Protein AF-A0A953P3Q7-F1 (afdb_monomer_lite)

Structure (mmCIF, N/CA/C/O backbone):
data_AF-A0A953P3Q7-F1
#
_entry.id   AF-A0A953P3Q7-F1
#
loop_
_atom_site.group_PDB
_atom_site.id
_atom_site.type_symbol
_atom_site.label_atom_id
_atom_site.label_alt_id
_atom_site.label_comp_id
_atom_site.label_asym_id
_atom_site.label_entity_id
_atom_site.label_seq_id
_atom_site.pdbx_PDB_ins_code
_atom_site.Cartn_x
_atom_site.Cartn_y
_atom_site.Cartn_z
_atom_site.occupancy
_atom_site.B_iso_or_equiv
_atom_site.auth_seq_id
_atom_site.auth_comp_id
_atom_site.auth_asym_id
_atom_site.auth_atom_id
_atom_site.pdbx_PDB_model_num
ATOM 1 N N . MET A 1 1 ? 27.795 -43.062 48.197 1.00 41.88 1 MET A N 1
ATOM 2 C CA . MET A 1 1 ? 28.422 -42.239 47.141 1.00 41.88 1 MET A CA 1
ATOM 3 C C . MET A 1 1 ? 27.957 -42.753 45.788 1.00 41.88 1 MET A C 1
ATOM 5 O O . MET A 1 1 ? 28.395 -43.824 45.414 1.00 41.88 1 MET A O 1
ATOM 9 N N . LEU A 1 2 ? 27.081 -42.032 45.085 1.00 33.97 2 LEU A N 1
ATOM 10 C CA . LEU A 1 2 ? 27.188 -41.823 43.636 1.00 33.97 2 LEU A CA 1
ATOM 11 C C . LEU A 1 2 ? 26.176 -40.746 43.222 1.00 33.97 2 LEU A C 1
ATOM 13 O O . LEU A 1 2 ? 24.981 -40.856 43.474 1.00 33.97 2 LEU A O 1
ATOM 17 N N . LYS A 1 3 ? 26.720 -39.667 42.662 1.00 43.78 3 LYS A N 1
ATOM 18 C CA . LYS A 1 3 ? 26.031 -38.511 42.088 1.00 43.78 3 LYS A CA 1
ATOM 19 C C . LYS A 1 3 ? 25.382 -38.914 40.763 1.00 43.78 3 LYS A C 1
ATOM 21 O O . LYS A 1 3 ? 26.049 -39.520 39.93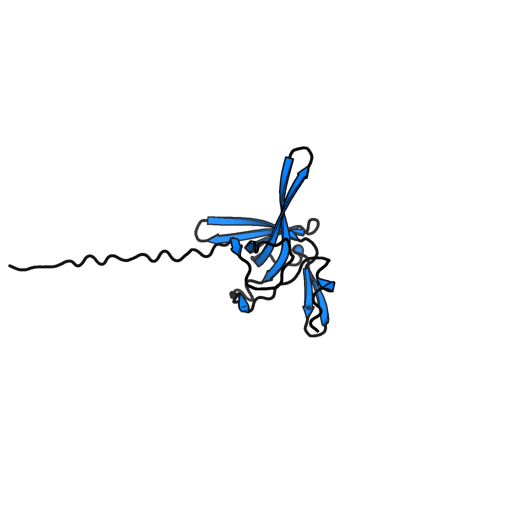3 1.00 43.78 3 LYS A O 1
ATOM 26 N N . CYS A 1 4 ? 24.160 -38.461 40.514 1.00 39.53 4 CYS A N 1
ATOM 27 C CA . CYS A 1 4 ? 23.683 -38.209 39.156 1.00 39.53 4 CYS A CA 1
ATOM 28 C C . CYS A 1 4 ? 23.167 -36.773 39.105 1.00 39.53 4 CYS A C 1
ATOM 30 O O . CYS A 1 4 ? 22.054 -36.467 39.521 1.00 39.53 4 CYS A O 1
ATOM 32 N N . CYS A 1 5 ? 24.054 -35.882 38.660 1.00 48.16 5 CYS A N 1
ATOM 33 C CA . CYS A 1 5 ? 23.737 -34.510 38.303 1.00 48.16 5 CYS A CA 1
ATOM 34 C C . CYS A 1 5 ? 22.796 -34.525 37.094 1.00 48.16 5 CYS A C 1
ATOM 36 O O . CYS A 1 5 ? 23.248 -34.724 35.968 1.00 48.16 5 CYS A O 1
ATOM 38 N N . ALA A 1 6 ? 21.506 -34.286 37.308 1.00 49.09 6 ALA A N 1
ATOM 39 C CA . ALA A 1 6 ? 20.617 -33.886 36.228 1.00 49.09 6 ALA A CA 1
ATOM 40 C C . ALA A 1 6 ? 20.823 -32.383 35.992 1.00 49.09 6 ALA A C 1
ATOM 42 O O . ALA A 1 6 ? 20.296 -31.535 36.710 1.00 49.09 6 ALA A O 1
ATOM 43 N N . ILE A 1 7 ? 21.683 -32.069 35.024 1.00 50.47 7 ILE A N 1
ATOM 44 C CA . ILE A 1 7 ? 21.930 -30.717 34.527 1.00 50.47 7 ILE A CA 1
ATOM 45 C C . ILE A 1 7 ? 20.633 -30.241 33.868 1.00 50.47 7 ILE A C 1
ATOM 47 O O . ILE A 1 7 ? 20.264 -30.701 32.790 1.00 50.47 7 ILE A O 1
ATOM 51 N N . SER A 1 8 ? 19.916 -29.352 34.554 1.00 52.28 8 SER A N 1
ATOM 52 C CA . SER A 1 8 ? 18.725 -28.695 34.024 1.00 52.28 8 SER A CA 1
ATOM 53 C C . SER A 1 8 ? 19.160 -27.705 32.942 1.00 52.28 8 SER A C 1
ATOM 55 O O . SER A 1 8 ? 19.700 -26.637 33.233 1.00 52.28 8 SER A O 1
ATOM 57 N N . LEU A 1 9 ? 19.004 -28.107 31.680 1.00 48.75 9 LEU A N 1
ATOM 58 C CA . LEU A 1 9 ? 19.288 -27.292 30.505 1.00 48.75 9 LEU A CA 1
ATOM 59 C C . LEU A 1 9 ? 18.218 -26.192 30.414 1.00 48.75 9 LEU A C 1
ATOM 61 O O . LEU A 1 9 ? 17.123 -26.409 29.899 1.00 48.75 9 LEU A O 1
ATOM 65 N N . ILE A 1 10 ? 18.524 -25.013 30.958 1.00 57.81 10 ILE A N 1
ATOM 66 C CA . ILE A 1 10 ? 17.701 -23.809 30.808 1.00 57.81 10 ILE A CA 1
ATOM 67 C C . ILE A 1 10 ? 17.736 -23.418 29.327 1.00 57.81 10 ILE A C 1
ATOM 69 O O . ILE A 1 10 ? 18.688 -22.813 28.837 1.00 57.81 10 ILE A O 1
ATOM 73 N N . VAL A 1 11 ? 16.692 -23.812 28.599 1.00 52.38 11 VAL A N 1
ATOM 74 C CA . VAL A 1 11 ? 16.421 -23.360 27.235 1.00 52.38 11 VAL A CA 1
ATOM 75 C C . VAL A 1 11 ? 16.050 -21.881 27.322 1.00 52.38 11 VAL A C 1
ATOM 77 O O . VAL A 1 11 ? 14.909 -21.525 27.611 1.00 52.38 11 VAL A O 1
ATOM 80 N N . CYS A 1 12 ? 17.032 -21.006 27.101 1.00 41.88 12 CYS A N 1
ATOM 81 C CA . CYS A 1 12 ? 16.791 -19.597 26.815 1.00 41.88 12 CYS A CA 1
ATOM 82 C C . CYS A 1 12 ? 15.968 -19.509 25.528 1.00 41.88 12 CYS A C 1
ATOM 84 O O . CYS A 1 12 ? 16.504 -19.582 24.422 1.00 41.88 12 CYS A O 1
ATOM 86 N N . ILE A 1 13 ? 14.652 -19.369 25.679 1.00 47.94 13 ILE A N 1
ATOM 87 C CA . ILE A 1 13 ? 13.750 -18.981 24.602 1.00 47.94 13 ILE A CA 1
ATOM 88 C C . ILE A 1 13 ? 14.194 -17.580 24.178 1.00 47.94 13 ILE A C 1
ATOM 90 O O . ILE A 1 13 ? 13.862 -16.588 24.825 1.00 47.94 13 ILE A O 1
ATOM 94 N N . LEU A 1 14 ? 15.001 -17.502 23.116 1.00 41.16 14 LEU A N 1
ATOM 95 C CA . LEU A 1 14 ? 15.233 -16.254 22.406 1.00 41.16 14 LEU A CA 1
ATOM 96 C C . LEU A 1 14 ? 13.867 -15.766 21.919 1.00 41.16 14 LEU A C 1
ATOM 98 O O . LEU A 1 14 ? 13.326 -16.263 20.931 1.00 41.16 14 LEU A O 1
ATOM 102 N N . SER A 1 15 ? 13.310 -14.790 22.627 1.00 46.59 15 SER A N 1
ATOM 103 C CA . SER A 1 15 ? 12.189 -13.978 22.177 1.00 46.59 15 SER A CA 1
ATOM 104 C C . SER A 1 15 ? 12.637 -13.211 20.936 1.00 46.59 15 SER A C 1
ATOM 106 O O . SER A 1 15 ? 13.104 -12.077 21.027 1.00 46.59 15 SER A O 1
ATOM 108 N N . LEU A 1 16 ? 12.555 -13.848 19.766 1.00 40.75 16 LEU A N 1
ATOM 109 C CA . LEU A 1 16 ? 12.763 -13.170 18.494 1.00 40.75 16 LEU A CA 1
ATOM 110 C C . LEU A 1 16 ? 11.785 -11.990 18.450 1.00 40.75 16 LEU A C 1
ATOM 112 O O . LEU A 1 16 ? 10.581 -12.212 18.629 1.00 40.75 16 LEU A O 1
ATOM 116 N N . PRO A 1 17 ? 12.257 -10.749 18.231 1.00 41.69 17 PRO A N 1
ATOM 117 C CA . PRO A 1 17 ? 11.363 -9.621 18.073 1.00 41.69 17 PRO A CA 1
ATOM 118 C C . PRO A 1 17 ? 10.445 -9.935 16.896 1.00 41.69 17 PRO A C 1
ATOM 120 O O . PRO A 1 17 ? 10.874 -10.080 15.749 1.00 41.69 17 PRO A O 1
ATOM 123 N N . LEU A 1 18 ? 9.168 -10.116 17.217 1.00 44.28 18 LEU A N 1
ATOM 124 C CA . LEU A 1 18 ? 8.093 -10.293 16.261 1.00 44.28 18 LEU A CA 1
ATOM 125 C C . LEU A 1 18 ? 8.106 -9.068 15.346 1.00 44.28 18 LEU A C 1
ATOM 127 O O . LEU A 1 18 ? 7.623 -8.009 15.740 1.00 44.28 18 LEU A O 1
ATOM 131 N N . LYS A 1 19 ? 8.694 -9.193 14.146 1.00 44.53 19 LYS A N 1
ATOM 132 C CA . LYS A 1 19 ? 8.618 -8.144 13.126 1.00 44.53 19 LYS A CA 1
ATOM 133 C C . LYS A 1 19 ? 7.141 -7.865 12.877 1.00 44.53 19 LYS A C 1
ATOM 135 O O . LYS A 1 19 ? 6.399 -8.728 12.407 1.00 44.53 19 LYS A O 1
ATOM 140 N N . ALA A 1 20 ? 6.735 -6.686 13.315 1.00 46.59 20 ALA A N 1
ATOM 141 C CA . ALA A 1 20 ? 5.371 -6.227 13.311 1.00 46.59 20 ALA A CA 1
ATOM 142 C C . ALA A 1 20 ? 4.859 -6.089 11.867 1.00 46.59 20 ALA A C 1
ATOM 144 O O . ALA A 1 20 ? 5.581 -5.682 10.959 1.00 46.59 20 ALA A O 1
ATOM 145 N N . GLN A 1 21 ? 3.598 -6.466 11.665 1.00 67.94 21 GLN A N 1
ATOM 146 C CA . GLN A 1 21 ? 2.862 -6.312 10.410 1.00 67.94 21 GLN A CA 1
ATOM 147 C C . GLN A 1 21 ? 2.590 -4.833 10.081 1.00 67.94 21 GLN A C 1
ATOM 149 O O . GLN A 1 21 ? 2.543 -4.441 8.914 1.00 67.94 21 GLN A O 1
ATOM 154 N N . LYS A 1 22 ? 2.462 -4.008 11.128 1.00 72.38 22 LYS A N 1
ATOM 155 C CA . LYS A 1 22 ? 2.723 -2.570 11.080 1.00 72.38 22 LYS A CA 1
ATOM 156 C C . LYS A 1 22 ? 4.222 -2.369 11.213 1.00 72.38 22 LYS A C 1
ATOM 158 O O . LYS A 1 22 ? 4.788 -2.729 12.237 1.00 72.38 22 LYS A O 1
ATOM 163 N N . GLY A 1 23 ? 4.851 -1.823 10.190 1.00 80.69 23 GLY A N 1
ATOM 164 C CA . GLY A 1 23 ? 6.296 -1.640 10.168 1.00 80.69 23 GLY A CA 1
ATOM 165 C C . GLY A 1 23 ? 6.696 -0.181 10.063 1.00 80.69 23 GLY A C 1
ATOM 166 O O . GLY A 1 23 ? 5.851 0.710 9.930 1.00 80.69 23 GLY A O 1
ATOM 167 N N . THR A 1 24 ? 8.010 0.008 10.043 1.00 83.38 24 THR A N 1
ATOM 168 C CA . THR A 1 24 ? 8.648 1.235 9.580 1.00 83.38 24 THR A CA 1
ATOM 169 C C . THR A 1 24 ? 9.150 1.005 8.158 1.00 83.38 24 THR A C 1
ATOM 171 O O . THR A 1 24 ? 9.712 -0.054 7.869 1.00 83.38 24 THR A O 1
ATOM 174 N N . ALA A 1 25 ? 8.932 1.970 7.271 1.00 83.31 25 ALA A N 1
ATOM 175 C CA . ALA A 1 25 ? 9.430 1.949 5.907 1.00 83.31 25 ALA A CA 1
ATOM 176 C C . ALA A 1 25 ? 10.957 1.753 5.865 1.00 83.31 25 ALA A C 1
ATOM 178 O O . ALA A 1 25 ? 11.662 2.241 6.755 1.00 83.31 25 ALA A O 1
ATOM 179 N N . PRO A 1 26 ? 11.483 1.067 4.834 1.00 82.50 26 PRO A N 1
ATOM 180 C CA . PRO A 1 26 ? 12.922 1.001 4.605 1.00 82.50 26 PRO A CA 1
ATOM 181 C C . PRO A 1 26 ? 13.487 2.392 4.280 1.00 82.50 26 PRO A C 1
ATOM 183 O O . PRO A 1 26 ? 12.741 3.318 3.959 1.00 82.50 26 PRO A O 1
ATOM 186 N N . ALA A 1 27 ? 14.812 2.543 4.329 1.00 78.25 27 ALA A N 1
ATOM 187 C CA . ALA A 1 27 ? 15.468 3.783 3.919 1.00 78.25 27 ALA A CA 1
ATOM 188 C C . ALA A 1 27 ? 15.101 4.143 2.466 1.00 78.25 27 ALA A C 1
ATOM 190 O O . ALA A 1 27 ? 15.109 3.281 1.588 1.00 78.25 27 ALA A O 1
ATOM 191 N N . GLY A 1 28 ? 14.764 5.408 2.220 1.00 78.00 28 GLY A N 1
ATOM 192 C CA . GLY A 1 28 ? 14.307 5.879 0.915 1.00 78.00 28 GLY A CA 1
ATOM 193 C C . GLY A 1 28 ? 13.824 7.326 0.957 1.00 78.00 28 GLY A C 1
ATOM 194 O O . GLY A 1 28 ? 13.867 7.975 2.003 1.00 78.00 28 GLY A O 1
ATOM 195 N N . TYR A 1 29 ? 13.360 7.820 -0.189 1.00 78.50 29 TYR A N 1
ATOM 196 C CA . TYR A 1 29 ? 12.774 9.152 -0.320 1.00 78.50 29 TYR A CA 1
ATOM 197 C C . TYR A 1 29 ? 11.252 9.069 -0.209 1.00 78.50 29 TYR A C 1
ATOM 199 O O . TYR A 1 29 ? 10.606 8.347 -0.968 1.00 78.50 29 TYR A O 1
ATOM 207 N N . TYR A 1 30 ? 10.685 9.829 0.726 1.00 83.75 30 TYR A N 1
ATOM 208 C CA . TYR A 1 30 ? 9.255 9.843 1.021 1.00 83.75 30 TYR A CA 1
ATOM 209 C C . TYR A 1 30 ? 8.752 11.283 1.226 1.00 83.75 30 TYR A C 1
ATOM 211 O O . TYR A 1 30 ? 9.572 12.181 1.427 1.00 83.75 30 TYR A O 1
ATOM 219 N N . PRO A 1 31 ? 7.427 11.526 1.182 1.00 83.00 31 PRO A N 1
ATOM 220 C CA . PRO A 1 31 ? 6.847 12.837 1.486 1.00 83.00 31 PRO A CA 1
ATOM 221 C C . PRO A 1 31 ? 7.209 13.353 2.890 1.00 83.00 31 PRO A C 1
ATOM 223 O O . PRO A 1 31 ? 7.361 12.564 3.821 1.00 83.00 31 PRO A O 1
ATOM 226 N N . GLU A 1 32 ? 7.285 14.677 3.068 1.00 80.75 32 GLU A N 1
ATOM 227 C CA . GLU A 1 32 ? 7.718 15.323 4.326 1.00 80.75 32 GLU A CA 1
ATOM 228 C C . GLU A 1 32 ? 6.848 14.971 5.545 1.00 80.75 32 GLU A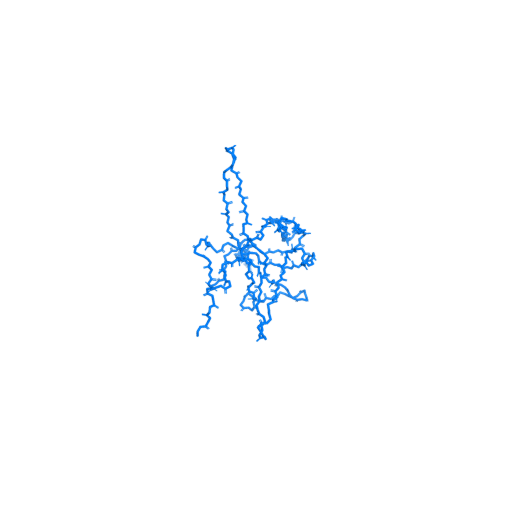 C 1
ATOM 230 O O . GLU A 1 32 ? 7.332 14.902 6.671 1.00 80.75 32 GLU A O 1
ATOM 235 N N . ASN A 1 33 ? 5.558 14.719 5.330 1.00 83.19 33 ASN A N 1
ATOM 236 C CA . ASN A 1 33 ? 4.583 14.385 6.369 1.00 83.19 33 ASN A CA 1
ATOM 237 C C . ASN A 1 33 ? 4.448 12.870 6.622 1.00 83.19 33 ASN A C 1
ATOM 239 O O . ASN A 1 33 ? 3.530 12.434 7.324 1.00 83.19 33 ASN A O 1
ATOM 243 N N . TYR A 1 34 ? 5.343 12.058 6.055 1.00 86.12 34 TYR A N 1
ATOM 244 C CA . TYR A 1 34 ? 5.351 10.615 6.242 1.00 86.12 34 TYR A CA 1
ATOM 245 C C . TYR A 1 34 ? 6.313 10.173 7.349 1.00 86.12 34 TYR A C 1
ATOM 247 O O . TYR A 1 34 ? 7.529 10.274 7.230 1.00 86.12 34 TYR A O 1
ATOM 255 N N . TYR A 1 35 ? 5.763 9.568 8.404 1.00 87.06 35 TYR A N 1
ATOM 256 C CA . TYR A 1 35 ? 6.524 9.085 9.566 1.00 87.06 35 TYR A CA 1
ATOM 257 C C . TYR A 1 35 ? 6.900 7.595 9.480 1.00 87.06 35 TYR A C 1
ATOM 259 O O . TYR A 1 35 ? 7.022 6.917 10.499 1.00 87.06 35 TYR A O 1
ATOM 267 N N . GLY A 1 36 ? 7.031 7.053 8.267 1.00 88.19 36 GLY A N 1
ATOM 268 C CA . GLY A 1 36 ? 7.493 5.679 8.054 1.00 88.19 36 GLY A CA 1
ATOM 269 C C . GLY A 1 36 ? 6.435 4.588 8.242 1.00 88.19 36 GLY A C 1
ATOM 270 O O . GLY A 1 36 ? 6.784 3.419 8.197 1.00 88.19 36 GLY A O 1
ATOM 271 N N . ALA A 1 37 ? 5.155 4.903 8.444 1.00 92.44 37 ALA A N 1
ATOM 272 C CA . ALA A 1 37 ? 4.144 3.874 8.696 1.00 92.44 37 ALA A CA 1
ATOM 273 C C . ALA A 1 37 ? 3.881 2.983 7.464 1.00 92.44 37 ALA A C 1
ATOM 275 O O . ALA A 1 37 ? 3.462 3.467 6.408 1.00 92.44 37 ALA A O 1
ATOM 276 N N . ILE A 1 38 ? 4.081 1.671 7.607 1.00 94.62 38 ILE A N 1
ATOM 277 C CA . ILE A 1 38 ? 3.711 0.680 6.584 1.00 94.62 38 ILE A CA 1
ATOM 278 C C . ILE A 1 38 ? 2.790 -0.399 7.142 1.00 94.62 38 ILE A C 1
ATOM 280 O O . ILE A 1 38 ? 2.777 -0.665 8.346 1.00 94.62 38 ILE A O 1
ATOM 284 N N . PHE A 1 39 ? 2.026 -1.038 6.262 1.00 95.31 39 PHE A N 1
ATOM 285 C CA . PHE A 1 39 ? 1.246 -2.231 6.578 1.00 95.31 39 PHE A CA 1
ATOM 286 C C . PHE A 1 39 ? 1.371 -3.248 5.451 1.00 95.31 39 PHE A C 1
ATOM 288 O O . PHE A 1 39 ? 1.161 -2.897 4.295 1.00 95.31 39 PHE A O 1
ATOM 295 N N . THR A 1 40 ? 1.692 -4.502 5.772 1.00 95.25 40 THR A N 1
ATOM 296 C CA . THR A 1 40 ? 1.764 -5.581 4.771 1.00 95.25 40 THR A CA 1
ATOM 297 C C . THR A 1 40 ? 0.649 -6.600 4.977 1.00 95.25 40 THR A C 1
ATOM 299 O O . THR A 1 40 ? 0.431 -7.050 6.101 1.00 95.25 40 THR A O 1
ATOM 302 N N . GLY A 1 41 ? -0.036 -6.984 3.901 1.00 94.94 41 GLY A N 1
ATOM 303 C CA . GLY A 1 41 ? -1.096 -7.991 3.926 1.00 94.94 41 GLY A CA 1
ATOM 304 C C . GLY A 1 41 ? -1.584 -8.375 2.530 1.00 94.94 41 GLY A C 1
ATOM 305 O O . GLY A 1 41 ? -1.223 -7.746 1.539 1.00 94.94 41 GLY A O 1
ATOM 306 N N . ALA A 1 42 ? -2.404 -9.419 2.462 1.00 95.62 42 ALA A N 1
ATOM 307 C CA . ALA A 1 42 ? -3.098 -9.850 1.258 1.00 95.62 42 ALA A CA 1
ATOM 308 C C . ALA A 1 42 ? -4.352 -9.000 1.020 1.00 95.62 42 ALA A C 1
ATOM 310 O O . ALA A 1 42 ? -5.095 -8.706 1.958 1.00 95.62 42 ALA A O 1
ATOM 311 N N . LEU A 1 43 ? -4.600 -8.626 -0.232 1.00 96.31 43 LEU A N 1
ATOM 312 C CA . LEU A 1 43 ? -5.789 -7.884 -0.634 1.00 96.31 43 LEU A CA 1
ATOM 313 C C . LEU A 1 43 ? -7.053 -8.732 -0.424 1.00 96.31 43 LEU A C 1
ATOM 315 O O . LEU A 1 43 ? -7.207 -9.785 -1.040 1.00 96.31 43 LEU A O 1
ATOM 319 N N . GLU A 1 44 ? -7.961 -8.278 0.438 1.00 96.62 44 GLU A N 1
ATOM 320 C CA . GLU A 1 44 ? -9.244 -8.942 0.713 1.00 96.62 44 GLU A CA 1
ATOM 321 C C . GLU A 1 44 ? -10.381 -8.345 -0.120 1.00 96.62 44 GLU A C 1
ATOM 323 O O . GLU A 1 44 ? -11.195 -9.098 -0.665 1.00 96.62 44 GLU A O 1
ATOM 328 N N . SER A 1 45 ? -10.419 -7.015 -0.233 1.00 96.19 45 SER A N 1
ATOM 329 C CA . SER A 1 45 ? -11.436 -6.260 -0.968 1.00 96.19 45 SER A CA 1
ATOM 330 C C . SER A 1 45 ? -10.878 -4.941 -1.503 1.00 96.19 45 SER A C 1
ATOM 332 O O . SER A 1 45 ? -9.926 -4.389 -0.949 1.00 96.19 45 SER A O 1
ATOM 334 N N . ALA A 1 46 ? -11.488 -4.443 -2.576 1.00 95.69 46 ALA A N 1
ATOM 335 C CA . ALA A 1 46 ? -11.166 -3.182 -3.229 1.00 95.69 46 ALA A CA 1
ATOM 336 C C . ALA A 1 46 ? -12.460 -2.553 -3.770 1.00 95.69 46 ALA A C 1
ATOM 338 O O . ALA A 1 46 ? -13.273 -3.247 -4.381 1.00 95.69 46 ALA A O 1
ATOM 339 N N . ALA A 1 47 ? -12.653 -1.258 -3.534 1.00 92.69 47 ALA A N 1
ATOM 340 C CA . ALA A 1 47 ? -13.794 -0.481 -3.997 1.00 92.69 47 ALA A CA 1
ATOM 341 C C . ALA A 1 47 ? -13.346 0.503 -5.085 1.00 92.69 47 ALA A C 1
ATOM 343 O O . ALA A 1 47 ? -12.555 1.413 -4.831 1.00 92.69 47 ALA A O 1
ATOM 344 N N . SER A 1 48 ? -13.865 0.330 -6.303 1.00 86.62 48 SER A N 1
ATOM 345 C CA . SER A 1 48 ? -13.429 1.100 -7.476 1.00 86.62 48 SER A CA 1
ATOM 346 C C . SER A 1 48 ? -13.732 2.598 -7.362 1.00 86.62 48 SER A C 1
ATOM 348 O O . SER A 1 48 ? -12.922 3.425 -7.771 1.00 86.62 48 SER A O 1
ATOM 350 N N . GLU A 1 49 ? -14.877 2.963 -6.780 1.00 87.75 49 GLU A N 1
ATOM 351 C CA . GLU A 1 49 ? -15.329 4.361 -6.711 1.00 87.75 49 GLU A CA 1
ATOM 352 C C . GLU A 1 49 ? -14.553 5.184 -5.679 1.00 87.75 49 GLU A C 1
ATOM 354 O O . GLU A 1 49 ? -14.180 6.329 -5.932 1.00 87.75 49 GLU A O 1
ATOM 359 N N . THR A 1 50 ? -14.288 4.603 -4.509 1.00 89.56 50 THR A N 1
ATOM 360 C CA . THR A 1 50 ? -13.633 5.304 -3.396 1.00 89.56 50 THR A CA 1
ATOM 361 C C . THR A 1 50 ? -12.120 5.117 -3.381 1.00 89.56 50 THR A C 1
ATOM 363 O O . THR A 1 50 ? -11.438 5.864 -2.678 1.00 89.56 50 THR A O 1
ATOM 366 N N . GLN A 1 51 ? -11.594 4.151 -4.148 1.00 92.62 51 GLN A N 1
ATOM 367 C CA . GLN A 1 51 ? -10.211 3.663 -4.066 1.00 92.62 51 GLN A CA 1
ATOM 368 C C . GLN A 1 51 ? -9.841 3.137 -2.670 1.00 92.62 51 GLN A C 1
ATOM 370 O O . GLN A 1 51 ? -8.666 3.110 -2.289 1.00 92.62 51 GLN A O 1
ATOM 375 N N . GLU A 1 52 ? -10.848 2.741 -1.891 1.00 96.00 52 GLU A N 1
ATOM 376 C CA . GLU A 1 52 ? -10.670 2.094 -0.599 1.00 96.00 52 GLU A CA 1
ATOM 377 C C . GLU A 1 52 ? -10.409 0.601 -0.792 1.00 96.00 52 GLU A C 1
ATOM 379 O O . GLU A 1 52 ? -10.977 -0.044 -1.673 1.00 96.00 52 GLU A O 1
ATOM 384 N N . PHE A 1 53 ? -9.542 0.033 0.031 1.00 97.44 53 PHE A N 1
ATOM 385 C CA . PHE A 1 53 ? -9.206 -1.378 -0.014 1.00 97.44 53 PHE A CA 1
ATOM 386 C C . PHE A 1 53 ? -8.870 -1.903 1.375 1.00 97.44 53 PHE A C 1
ATOM 388 O O . PHE A 1 53 ? -8.420 -1.165 2.256 1.00 97.44 53 PHE A O 1
ATOM 395 N N . THR A 1 54 ? -9.067 -3.208 1.554 1.00 97.31 54 THR A N 1
ATOM 396 C CA . THR A 1 54 ? -8.732 -3.908 2.793 1.00 97.31 54 THR A CA 1
ATOM 397 C C . THR A 1 54 ? -7.574 -4.864 2.564 1.00 97.31 54 THR A C 1
ATOM 399 O O . THR A 1 54 ? -7.653 -5.762 1.726 1.00 97.31 54 THR A O 1
ATOM 402 N N . LEU A 1 55 ? -6.510 -4.701 3.347 1.00 97.31 55 LEU A N 1
ATOM 403 C CA . LEU A 1 55 ? -5.437 -5.681 3.471 1.00 97.31 55 LEU A CA 1
ATOM 404 C C . LEU A 1 55 ? -5.635 -6.512 4.733 1.00 97.31 55 LEU A C 1
ATOM 406 O O . LEU A 1 55 ? -5.932 -5.978 5.803 1.00 97.31 55 LEU A O 1
ATOM 410 N N . VAL A 1 56 ? -5.394 -7.812 4.617 1.00 95.81 56 VAL A N 1
ATOM 411 C CA . VAL A 1 56 ? -5.471 -8.760 5.724 1.00 95.81 56 VAL A CA 1
ATOM 412 C C . VAL A 1 56 ? -4.158 -9.498 5.854 1.00 95.81 56 VAL A C 1
ATOM 414 O O . VAL A 1 56 ? -3.597 -10.004 4.889 1.00 95.81 56 VAL A O 1
ATOM 417 N N . PHE A 1 57 ? -3.677 -9.606 7.077 1.00 93.38 57 PHE A N 1
ATOM 418 C CA . PHE A 1 57 ? -2.619 -10.542 7.422 1.00 93.38 57 PHE A CA 1
ATOM 419 C C . PHE A 1 57 ? -3.171 -11.502 8.444 1.00 93.38 57 PHE A C 1
ATOM 421 O O . PHE A 1 57 ? -3.843 -11.091 9.392 1.00 93.38 57 PHE A O 1
ATOM 428 N N . THR A 1 58 ? -2.819 -12.763 8.275 1.00 88.31 58 THR A N 1
ATOM 429 C CA . THR A 1 58 ? -3.164 -13.810 9.217 1.00 88.31 58 THR A CA 1
ATOM 430 C C . THR A 1 58 ? -1.879 -14.438 9.718 1.00 88.31 58 THR A C 1
ATOM 432 O O . THR A 1 58 ? -1.017 -14.832 8.934 1.00 88.31 58 THR A O 1
ATOM 435 N N . LYS A 1 59 ? -1.751 -14.542 11.039 1.00 82.75 59 LYS A N 1
ATOM 436 C CA . LYS A 1 59 ? -0.662 -15.252 11.701 1.00 82.75 59 LYS A CA 1
ATOM 437 C C . LYS A 1 59 ? -1.233 -16.188 12.754 1.00 82.75 59 LYS A C 1
ATOM 439 O O . LYS A 1 59 ? -1.711 -15.755 13.804 1.00 82.75 59 LYS A O 1
ATOM 444 N N . GLY A 1 60 ? -1.154 -17.487 12.474 1.00 86.44 60 GLY A N 1
ATOM 445 C CA . GLY A 1 60 ? -1.826 -18.498 13.285 1.00 86.44 60 GLY A CA 1
ATOM 446 C C . GLY A 1 60 ? -3.332 -18.239 13.300 1.00 86.44 60 GLY A C 1
ATOM 447 O O . GLY A 1 60 ? -3.950 -18.167 12.247 1.00 86.44 60 GLY A O 1
ATOM 448 N N . GLN A 1 61 ? -3.897 -18.054 14.492 1.00 88.50 61 GLN A N 1
ATOM 449 C CA . GLN A 1 61 ? -5.332 -17.812 14.698 1.00 88.50 61 GLN A CA 1
ATOM 450 C C . GLN A 1 61 ? -5.720 -16.323 14.721 1.00 88.50 61 GLN A C 1
ATOM 452 O O . GLN A 1 61 ? -6.884 -15.993 14.931 1.00 88.50 61 GLN A O 1
ATOM 457 N N . LYS A 1 62 ? -4.758 -15.402 14.575 1.00 88.25 62 LYS A N 1
ATOM 458 C CA . LYS A 1 62 ? -5.018 -13.957 14.626 1.00 88.25 62 LYS A CA 1
ATOM 459 C C . LYS A 1 62 ? -4.973 -13.363 13.228 1.00 88.25 62 LYS A C 1
ATOM 461 O O . LYS A 1 62 ? -4.022 -13.619 12.490 1.00 88.25 62 LYS A O 1
ATOM 466 N N . SER A 1 63 ? -5.952 -12.520 12.922 1.00 91.00 63 SER A N 1
ATOM 467 C CA . SER A 1 63 ? -5.969 -11.712 11.707 1.00 91.00 63 SER A CA 1
ATOM 468 C C . SER A 1 63 ? -6.054 -10.234 12.057 1.00 91.00 63 SER A C 1
ATOM 470 O O . SER A 1 63 ? -6.861 -9.838 12.898 1.00 91.00 63 SER A O 1
ATOM 472 N N . GLU A 1 64 ? -5.247 -9.414 11.392 1.00 93.69 64 GLU A N 1
ATOM 473 C CA . GLU A 1 64 ? -5.347 -7.957 11.464 1.00 93.69 64 GLU A CA 1
ATOM 474 C C . GLU A 1 64 ? -5.767 -7.417 10.101 1.00 93.69 64 GLU A C 1
ATOM 476 O O . GLU A 1 64 ? -5.212 -7.809 9.069 1.00 93.69 64 GLU A O 1
ATOM 481 N N . ARG A 1 65 ? -6.730 -6.492 10.118 1.00 95.06 65 ARG A N 1
ATOM 482 C CA . ARG A 1 65 ? -7.226 -5.802 8.928 1.00 95.06 65 ARG A CA 1
ATOM 483 C C . ARG A 1 65 ? -6.736 -4.360 8.900 1.00 95.06 65 ARG A C 1
ATOM 485 O O . ARG A 1 65 ? -6.727 -3.678 9.925 1.00 95.06 65 ARG A O 1
ATOM 492 N N . PHE A 1 66 ? -6.369 -3.897 7.717 1.00 95.69 66 PHE A N 1
ATOM 493 C CA . PHE A 1 66 ? -6.063 -2.504 7.424 1.00 95.69 66 PHE A CA 1
ATOM 494 C C . PHE A 1 66 ? -6.971 -2.035 6.308 1.00 95.69 66 PHE A C 1
ATOM 496 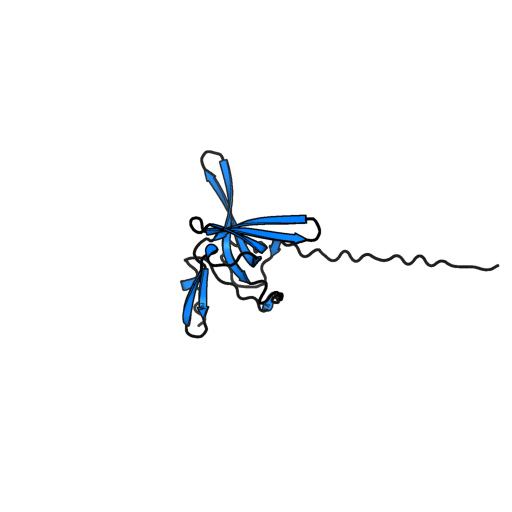O O . PHE A 1 66 ? -6.957 -2.619 5.230 1.00 95.69 66 PHE A O 1
ATOM 503 N N . VAL A 1 67 ? -7.715 -0.968 6.577 1.00 96.31 67 VAL A N 1
ATOM 504 C CA . VAL A 1 67 ? -8.475 -0.247 5.562 1.00 96.31 67 VAL A CA 1
ATOM 505 C C . VAL A 1 67 ? -7.662 0.977 5.174 1.00 96.31 67 VAL A C 1
ATOM 507 O O . VAL A 1 67 ? -7.324 1.800 6.034 1.00 96.31 67 VAL A O 1
ATOM 510 N N . GLY A 1 68 ? -7.308 1.058 3.899 1.00 95.75 68 GLY A N 1
ATOM 511 C CA . GLY A 1 68 ? -6.582 2.175 3.318 1.00 95.75 68 GLY A CA 1
ATOM 512 C C . GLY A 1 68 ? -7.313 2.709 2.104 1.00 95.75 68 GLY A C 1
ATOM 513 O O . GLY A 1 68 ? -8.063 1.987 1.456 1.00 95.75 68 GLY A O 1
ATOM 514 N N . ARG A 1 69 ? -7.071 3.974 1.788 1.00 95.75 69 ARG A N 1
ATOM 515 C CA . ARG A 1 69 ? -7.589 4.610 0.582 1.00 95.75 69 ARG A CA 1
ATOM 516 C C . ARG A 1 69 ? -6.438 5.201 -0.202 1.00 95.75 69 ARG A C 1
ATOM 518 O O . ARG A 1 69 ? -5.629 5.919 0.388 1.00 95.75 69 ARG A O 1
ATOM 525 N N . LEU A 1 70 ? -6.357 4.923 -1.501 1.00 94.75 70 LEU A N 1
ATOM 526 C CA . LEU A 1 70 ? -5.343 5.576 -2.324 1.00 94.75 70 LEU A CA 1
ATOM 527 C C . LEU A 1 70 ? -5.581 7.084 -2.398 1.00 94.75 70 LEU A C 1
ATOM 529 O O . LEU A 1 70 ? -6.710 7.547 -2.559 1.00 94.75 70 LEU A O 1
ATOM 533 N N . GLU A 1 71 ? -4.498 7.848 -2.324 1.00 92.75 71 GLU A N 1
ATOM 534 C CA . GLU A 1 71 ? -4.530 9.288 -2.574 1.00 92.75 71 GLU A CA 1
ATOM 535 C C . GLU A 1 71 ? -4.863 9.593 -4.050 1.00 92.75 71 GLU A C 1
ATOM 537 O O . GLU A 1 71 ? -5.646 10.498 -4.351 1.00 92.75 71 GLU A O 1
ATOM 542 N N . SER A 1 72 ? -4.327 8.794 -4.975 1.00 92.25 72 SER A N 1
ATOM 543 C CA . SER A 1 72 ? -4.693 8.750 -6.394 1.00 92.25 72 SER A CA 1
ATOM 544 C C . SER A 1 72 ? -4.403 7.377 -7.005 1.00 92.25 72 SER A C 1
ATOM 546 O O . SER A 1 72 ? -3.803 6.527 -6.355 1.00 92.25 72 SER A O 1
ATOM 548 N N . ALA A 1 73 ? -4.761 7.169 -8.277 1.00 92.62 73 ALA A N 1
ATOM 549 C CA . ALA A 1 73 ? -4.296 6.000 -9.024 1.00 92.62 73 ALA A CA 1
ATOM 550 C C . ALA A 1 73 ? -2.763 5.878 -8.940 1.00 92.62 73 ALA A C 1
ATOM 552 O O . ALA A 1 73 ? -2.048 6.888 -8.955 1.00 92.62 73 ALA A O 1
ATOM 553 N N . CYS A 1 74 ? -2.277 4.646 -8.825 1.00 92.44 74 CYS A N 1
ATOM 554 C CA . CYS A 1 74 ? -0.856 4.346 -8.771 1.00 92.44 74 CYS A CA 1
ATOM 555 C C . CYS A 1 74 ? -0.270 4.369 -10.176 1.00 92.44 74 CYS A C 1
ATOM 557 O O . CYS A 1 74 ? -0.903 3.894 -11.118 1.00 92.44 74 CYS A O 1
ATOM 559 N N . ALA A 1 75 ? 0.943 4.896 -10.320 1.00 91.31 75 ALA A N 1
ATOM 560 C CA . ALA A 1 75 ? 1.621 4.928 -11.602 1.00 91.31 75 ALA A CA 1
ATOM 561 C C . ALA A 1 75 ? 3.116 4.622 -11.482 1.00 91.31 75 ALA A C 1
ATOM 563 O O . ALA A 1 75 ? 3.791 5.058 -10.548 1.00 91.31 75 ALA A O 1
ATOM 564 N N . TRP A 1 76 ? 3.649 3.918 -12.478 1.00 86.50 76 TRP A N 1
ATOM 565 C CA . TRP A 1 76 ? 5.088 3.781 -12.695 1.00 86.50 76 TRP A CA 1
ATOM 566 C C . TRP A 1 76 ? 5.430 3.993 -14.164 1.00 86.50 76 TRP A C 1
ATOM 568 O O . TRP A 1 76 ? 4.587 3.823 -15.045 1.00 86.50 76 TRP A O 1
ATOM 578 N N . LYS A 1 77 ? 6.695 4.309 -14.443 1.00 84.94 77 LYS A N 1
ATOM 579 C CA . LYS A 1 77 ? 7.245 4.220 -15.797 1.00 84.94 77 LYS A CA 1
ATOM 580 C C . LYS A 1 77 ? 8.136 2.998 -15.903 1.00 84.94 77 LYS A C 1
ATOM 582 O O . LYS A 1 77 ? 8.959 2.760 -15.020 1.00 84.94 77 LYS A O 1
ATOM 587 N N . ASP A 1 78 ? 7.963 2.227 -16.968 1.00 84.69 78 ASP A N 1
ATOM 588 C CA . ASP A 1 78 ? 8.896 1.150 -17.278 1.00 84.69 78 ASP A CA 1
ATOM 589 C C . ASP A 1 78 ? 10.206 1.695 -17.876 1.00 84.69 78 ASP A C 1
ATOM 591 O O . ASP A 1 78 ? 10.378 2.897 -18.092 1.00 84.69 78 ASP A O 1
ATOM 595 N N . LYS A 1 79 ? 11.155 0.793 -18.154 1.00 82.50 79 LYS A N 1
ATOM 596 C CA . LYS A 1 79 ? 12.456 1.152 -18.741 1.00 82.50 79 LYS A CA 1
ATOM 597 C C . LYS A 1 79 ? 12.348 1.748 -20.150 1.00 82.50 79 LYS A C 1
ATOM 599 O O . LYS A 1 79 ? 13.274 2.430 -20.570 1.00 82.50 79 LYS A O 1
ATOM 604 N N . ALA A 1 80 ? 11.254 1.489 -20.867 1.00 88.38 80 ALA A N 1
ATOM 605 C CA . ALA A 1 80 ? 10.977 2.080 -22.173 1.00 88.38 80 ALA A CA 1
ATOM 606 C C . ALA A 1 80 ? 10.305 3.463 -22.055 1.00 88.38 80 ALA A C 1
ATOM 608 O O . ALA A 1 80 ? 10.094 4.136 -23.060 1.00 88.38 80 ALA A O 1
ATOM 609 N N . GLY A 1 81 ? 9.993 3.908 -20.833 1.00 82.44 81 GLY A N 1
ATOM 610 C CA . GLY A 1 81 ? 9.327 5.177 -20.558 1.00 82.44 81 GLY A CA 1
ATOM 611 C C . GLY A 1 81 ? 7.802 5.106 -20.639 1.00 82.44 81 GLY A C 1
ATOM 612 O O . GLY A 1 81 ? 7.150 6.137 -20.456 1.00 82.44 81 GLY A O 1
ATOM 613 N N . THR A 1 82 ? 7.225 3.923 -20.865 1.00 88.50 82 THR A N 1
ATOM 614 C CA . THR A 1 82 ? 5.772 3.736 -20.912 1.00 88.50 82 THR A CA 1
ATOM 615 C C . THR A 1 82 ? 5.196 3.929 -19.519 1.00 88.50 82 THR A C 1
ATOM 617 O O . THR A 1 82 ? 5.665 3.323 -18.552 1.00 88.50 82 THR A O 1
ATOM 620 N N . LEU A 1 83 ? 4.175 4.780 -19.415 1.00 87.50 83 LEU A N 1
ATOM 621 C CA . LEU A 1 83 ? 3.433 4.990 -18.180 1.00 87.50 83 LEU A CA 1
ATOM 622 C C . LEU A 1 83 ? 2.415 3.864 -17.999 1.00 87.50 83 LEU A C 1
ATOM 624 O O . LEU A 1 83 ? 1.522 3.695 -18.826 1.00 87.50 83 LEU A O 1
ATOM 628 N N . HIS A 1 84 ? 2.523 3.144 -16.892 1.00 89.00 84 HIS A N 1
ATOM 629 C CA . HIS A 1 84 ? 1.524 2.182 -16.447 1.00 89.00 84 HIS A CA 1
ATOM 630 C C . HIS A 1 84 ? 0.769 2.794 -15.279 1.00 89.00 84 HIS A C 1
ATOM 632 O O . HIS A 1 84 ? 1.391 3.338 -14.366 1.00 89.00 84 HIS A O 1
ATOM 638 N N . VAL A 1 85 ? -0.558 2.717 -15.321 1.00 92.44 85 VAL A N 1
ATOM 639 C CA . VAL A 1 85 ? -1.447 3.262 -14.292 1.00 92.44 85 VAL A CA 1
ATOM 640 C C . VAL A 1 85 ? -2.390 2.159 -13.841 1.00 92.44 85 VAL A C 1
ATOM 642 O O . VAL A 1 85 ? -2.919 1.437 -14.682 1.00 92.44 85 VAL A O 1
ATOM 645 N N . PHE A 1 86 ? -2.609 2.038 -12.536 1.00 92.69 86 PHE A N 1
ATOM 646 C CA . PHE A 1 86 ? -3.593 1.112 -11.987 1.00 92.69 86 PHE A CA 1
ATOM 647 C C . PHE A 1 86 ? -4.285 1.676 -10.745 1.00 92.69 86 PHE A C 1
ATOM 649 O O . PHE A 1 86 ? -3.729 2.470 -9.981 1.00 92.69 86 PHE A O 1
ATOM 656 N N . ASN A 1 87 ? -5.511 1.219 -10.542 1.00 93.69 87 ASN A N 1
ATOM 657 C CA . ASN A 1 87 ? -6.319 1.402 -9.348 1.00 93.69 87 ASN A CA 1
ATOM 658 C C . ASN A 1 87 ? -6.269 0.141 -8.480 1.00 93.69 87 ASN A C 1
ATOM 660 O O . ASN A 1 87 ? -5.878 -0.936 -8.928 1.00 93.69 87 ASN A O 1
ATOM 664 N N . VAL A 1 88 ? -6.729 0.235 -7.232 1.00 91.50 88 VAL A N 1
ATOM 665 C CA . VAL A 1 88 ? -6.778 -0.942 -6.336 1.00 91.50 88 VAL A CA 1
ATOM 666 C C . VAL A 1 88 ? -7.715 -2.033 -6.839 1.00 91.50 88 VAL A C 1
ATOM 668 O O . VAL A 1 88 ? -7.480 -3.208 -6.580 1.00 91.50 88 VAL A O 1
ATOM 671 N N . SER A 1 89 ? -8.763 -1.643 -7.567 1.00 92.94 89 SER A N 1
ATOM 672 C CA . SER A 1 89 ? -9.740 -2.541 -8.187 1.00 92.94 89 SER A CA 1
ATOM 673 C C . SER A 1 89 ? -9.154 -3.391 -9.309 1.00 92.94 89 SER A C 1
ATOM 675 O O . SER A 1 89 ? -9.721 -4.428 -9.638 1.00 92.94 89 SER A O 1
ATOM 677 N N . ASP A 1 90 ? -8.029 -2.963 -9.883 1.00 93.38 90 ASP A N 1
ATOM 678 C CA . ASP A 1 90 ? -7.364 -3.673 -10.976 1.00 93.38 90 ASP A CA 1
ATOM 679 C C . ASP A 1 90 ? -6.493 -4.823 -10.436 1.00 93.38 90 ASP A C 1
ATOM 681 O O . ASP A 1 90 ? -6.019 -5.676 -11.187 1.00 93.38 90 ASP A O 1
ATOM 685 N N . LEU A 1 91 ? -6.281 -4.864 -9.116 1.00 92.81 91 LEU A N 1
ATOM 686 C CA . LEU A 1 91 ? -5.497 -5.884 -8.436 1.00 92.81 91 LEU A CA 1
ATOM 687 C C . LEU A 1 91 ? -6.369 -7.084 -8.061 1.00 92.81 91 LEU A C 1
ATOM 689 O O . LEU A 1 91 ? -7.485 -6.960 -7.559 1.00 92.81 91 LEU A O 1
ATOM 693 N N . SER A 1 92 ? -5.819 -8.282 -8.244 1.00 94.00 92 SER A N 1
ATOM 694 C CA . SER A 1 92 ? -6.513 -9.521 -7.891 1.00 94.00 92 SER A CA 1
ATOM 695 C C . SER A 1 92 ? -6.583 -9.715 -6.375 1.00 94.00 92 SER A C 1
ATOM 697 O O . SER A 1 92 ? -5.612 -9.461 -5.653 1.00 94.00 92 SER A O 1
ATOM 699 N N . LYS A 1 93 ? -7.708 -10.240 -5.878 1.00 95.06 93 LYS A N 1
ATOM 700 C CA . LYS A 1 93 ? -7.830 -10.683 -4.482 1.00 95.06 93 LYS A CA 1
ATOM 701 C C . LYS A 1 93 ? -6.706 -11.670 -4.143 1.00 95.06 93 LYS A C 1
ATOM 703 O O . LYS A 1 93 ? -6.381 -12.543 -4.939 1.00 95.06 93 LYS A O 1
ATOM 708 N N . GLY A 1 94 ? -6.119 -11.529 -2.958 1.00 93.19 94 GLY A N 1
ATOM 709 C CA . GLY A 1 94 ? -4.973 -12.319 -2.509 1.00 93.19 94 GLY A CA 1
ATOM 710 C C . GLY A 1 94 ? -3.610 -11.716 -2.855 1.00 93.19 94 GLY A C 1
ATOM 711 O O . GLY A 1 94 ? -2.619 -12.152 -2.279 1.00 93.19 94 GLY A O 1
ATOM 712 N N . THR A 1 95 ? -3.540 -10.686 -3.712 1.00 94.44 95 THR A N 1
ATOM 713 C CA . THR A 1 95 ? -2.282 -9.972 -3.991 1.00 94.44 95 THR A CA 1
ATOM 714 C C . THR A 1 95 ? -1.682 -9.454 -2.687 1.00 94.44 95 THR A C 1
ATOM 716 O O . THR A 1 95 ? -2.344 -8.723 -1.948 1.00 94.44 95 TH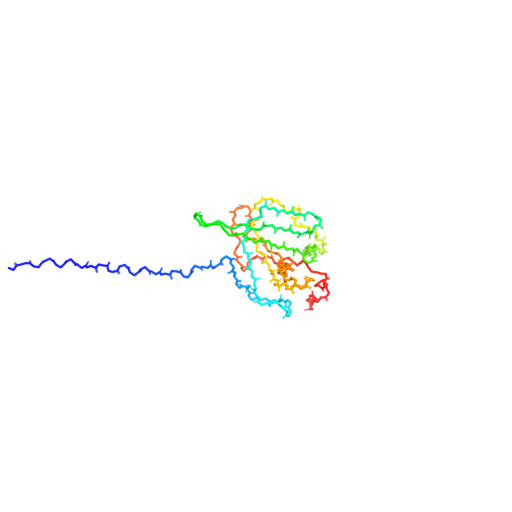R A O 1
ATOM 719 N N . VAL A 1 96 ? -0.435 -9.826 -2.389 1.00 95.00 96 VAL A N 1
ATOM 720 C CA . VAL A 1 96 ? 0.234 -9.411 -1.152 1.00 95.00 96 VAL A CA 1
ATOM 721 C C . VAL A 1 96 ? 0.964 -8.096 -1.377 1.00 95.00 96 VAL A C 1
ATOM 723 O O . VAL A 1 96 ? 1.898 -8.003 -2.175 1.00 95.00 96 VAL A O 1
ATOM 726 N N . LEU A 1 97 ? 0.531 -7.073 -0.648 1.00 95.31 97 LEU A N 1
ATOM 727 C CA . LEU A 1 97 ? 0.964 -5.693 -0.807 1.00 95.31 97 LEU A CA 1
ATOM 728 C C . LEU A 1 97 ? 1.516 -5.150 0.507 1.00 95.31 97 LEU A C 1
ATOM 730 O O . LEU A 1 97 ? 1.047 -5.498 1.591 1.00 95.31 97 LEU A O 1
ATOM 734 N N . THR A 1 98 ? 2.471 -4.237 0.396 1.00 95.44 98 THR A N 1
ATOM 735 C CA . THR A 1 98 ? 2.873 -3.312 1.451 1.00 95.44 98 THR A CA 1
ATOM 736 C C . THR A 1 98 ? 2.325 -1.929 1.112 1.00 95.44 98 THR A C 1
ATOM 738 O O . THR A 1 98 ? 2.708 -1.340 0.103 1.00 95.44 98 THR A O 1
ATOM 741 N N . ALA A 1 99 ? 1.434 -1.407 1.951 1.00 96.19 99 ALA A N 1
ATOM 742 C CA . ALA A 1 99 ? 0.899 -0.056 1.845 1.00 96.19 99 ALA A CA 1
ATOM 743 C C . ALA A 1 99 ? 1.736 0.931 2.665 1.00 96.19 99 ALA A C 1
ATOM 745 O O . ALA A 1 99 ? 1.993 0.690 3.847 1.00 96.19 99 ALA A O 1
ATOM 746 N N . PHE A 1 100 ? 2.108 2.052 2.049 1.00 94.75 100 PHE A N 1
ATOM 747 C CA . PHE A 1 100 ? 2.769 3.190 2.686 1.00 94.75 100 PHE A CA 1
ATOM 748 C C . PHE A 1 100 ? 1.729 4.284 2.882 1.00 94.75 100 PHE A C 1
ATOM 750 O O . PHE A 1 100 ? 1.117 4.743 1.914 1.00 94.75 100 PHE A O 1
ATOM 757 N N . TYR A 1 101 ? 1.481 4.662 4.135 1.00 94.44 101 TYR A N 1
ATOM 758 C CA . TYR A 1 101 ? 0.314 5.477 4.452 1.00 94.44 101 TYR A CA 1
ATOM 759 C C . TYR A 1 101 ? 0.579 6.550 5.498 1.00 94.44 101 TYR A C 1
ATOM 761 O O . TYR A 1 101 ? 1.412 6.408 6.392 1.00 94.44 101 TYR A O 1
ATOM 769 N N . ILE A 1 102 ? -0.199 7.620 5.404 1.00 93.00 102 ILE A N 1
ATOM 770 C CA . ILE A 1 102 ? -0.257 8.704 6.376 1.00 93.00 102 ILE A CA 1
ATOM 771 C C . ILE A 1 102 ? -1.635 8.648 7.030 1.00 93.00 102 ILE A C 1
ATOM 773 O O . ILE A 1 102 ? -2.658 8.522 6.357 1.00 93.00 102 ILE A O 1
ATOM 777 N N . LYS A 1 103 ? -1.673 8.721 8.362 1.00 91.75 103 LYS A N 1
ATOM 778 C CA . LYS A 1 103 ? -2.935 8.817 9.100 1.00 91.75 103 LYS A CA 1
ATOM 779 C C . LYS A 1 103 ? -3.420 10.255 9.069 1.00 91.75 103 LYS A C 1
ATOM 781 O O . LYS A 1 103 ? -2.822 11.120 9.705 1.00 91.75 103 LYS A O 1
ATOM 786 N N . VAL A 1 104 ? -4.527 10.495 8.384 1.00 86.81 104 VAL A N 1
ATOM 787 C CA . VAL A 1 104 ? -5.170 11.805 8.337 1.00 86.81 104 VAL A CA 1
ATOM 788 C C . VAL A 1 104 ? -6.366 11.773 9.274 1.00 86.81 104 VAL A C 1
ATOM 790 O O . VAL A 1 104 ? -7.263 10.950 9.126 1.00 86.81 104 VAL A O 1
ATOM 793 N N . THR A 1 105 ? -6.379 12.657 10.270 1.00 87.38 105 THR A N 1
ATOM 794 C CA . THR A 1 105 ? -7.545 12.823 11.147 1.00 87.38 105 THR A CA 1
ATOM 795 C C . THR A 1 105 ? -8.335 14.033 10.687 1.00 87.38 105 THR A C 1
ATOM 797 O O . THR A 1 105 ? -7.837 15.155 10.740 1.00 87.38 105 THR A O 1
ATOM 800 N N . LYS A 1 106 ? -9.570 13.807 10.248 1.00 81.94 106 LYS A N 1
ATOM 801 C CA . LYS A 1 106 ? -10.517 14.853 9.868 1.00 81.94 106 LYS A CA 1
ATOM 802 C C . LYS A 1 106 ? -11.516 15.044 11.004 1.00 81.94 106 LYS A C 1
ATOM 804 O O . LYS A 1 106 ? -11.913 14.092 11.672 1.00 81.94 106 LYS A O 1
ATOM 809 N N . LYS A 1 107 ? -11.901 16.293 11.250 1.00 81.00 107 LYS A N 1
ATOM 810 C CA . LYS A 1 107 ? -13.037 16.628 12.110 1.00 81.00 107 LYS A CA 1
ATOM 811 C C . LYS A 1 107 ? -14.154 17.135 11.215 1.00 81.00 107 LYS A C 1
ATOM 813 O O . LYS A 1 107 ? -13.934 18.086 10.473 1.00 81.00 107 LYS A O 1
ATOM 818 N N . SER A 1 108 ? -15.320 16.517 11.297 1.00 78.50 108 SER A N 1
ATOM 819 C CA . SER A 1 108 ? -16.542 17.010 10.667 1.00 78.50 108 SER A CA 1
ATOM 820 C C . SER A 1 108 ? -17.667 16.885 11.683 1.00 78.50 108 SER A C 1
ATOM 822 O O . SER A 1 108 ? -17.750 15.868 12.366 1.00 78.50 108 SER A O 1
ATOM 824 N N . ASP A 1 109 ? -18.446 17.952 11.848 1.00 78.31 109 ASP A N 1
ATOM 825 C CA . ASP A 1 109 ? -19.599 18.009 12.756 1.00 78.31 109 ASP A CA 1
ATOM 826 C C . ASP A 1 109 ? -19.320 17.495 14.189 1.00 78.31 109 ASP A C 1
ATOM 828 O O . ASP A 1 109 ? -20.021 16.662 14.752 1.00 78.31 109 ASP A O 1
ATOM 832 N N . GLY A 1 110 ? -18.191 17.918 14.773 1.00 82.00 110 GLY A N 1
ATOM 833 C CA . GLY A 1 110 ? -17.772 17.505 16.121 1.00 82.00 110 GLY A CA 1
ATOM 834 C C . GLY A 1 110 ? -17.203 16.081 16.233 1.00 82.00 110 GLY A C 1
ATOM 835 O O . GLY A 1 110 ? -16.548 15.769 17.231 1.00 82.00 110 GLY A O 1
ATOM 836 N N . GLN A 1 111 ? -17.339 15.243 15.203 1.00 82.06 111 GLN A N 1
ATOM 837 C CA . GLN A 1 111 ? -16.818 13.879 15.181 1.00 82.06 111 GLN A CA 1
ATOM 838 C C . GLN A 1 111 ? -15.433 13.815 14.519 1.00 82.06 111 GLN A C 1
ATOM 840 O O . GLN A 1 111 ? -15.186 14.380 13.451 1.00 82.06 111 GLN A O 1
ATOM 845 N N . LYS A 1 112 ? -14.491 13.121 15.171 1.00 85.19 112 LYS A N 1
ATOM 846 C CA . LYS A 1 112 ? -13.173 12.805 14.600 1.00 85.19 112 LYS A CA 1
ATOM 847 C C . LYS A 1 112 ? -13.273 11.510 13.796 1.00 85.19 112 LYS A C 1
ATOM 849 O O . LYS A 1 112 ? -13.629 10.480 14.363 1.00 85.19 112 LYS A O 1
ATOM 854 N N . SER A 1 113 ? -12.884 11.544 12.528 1.00 84.00 113 SER A N 1
ATOM 855 C CA . SER A 1 113 ? -12.635 10.357 11.711 1.00 84.00 113 SER A CA 1
ATOM 856 C C . SER A 1 113 ? -11.152 10.282 11.353 1.00 84.00 113 SER A C 1
ATOM 858 O O . SER A 1 113 ? -10.519 11.290 11.039 1.00 84.00 113 SER A O 1
ATOM 860 N N . THR A 1 114 ? -10.566 9.089 11.443 1.00 87.88 114 THR A N 1
ATOM 861 C CA . THR A 1 114 ? -9.179 8.843 11.034 1.00 87.88 114 THR A CA 1
ATOM 862 C C . THR A 1 114 ? -9.183 7.949 9.806 1.00 87.88 114 THR A C 1
ATOM 864 O O . THR A 1 114 ? -9.762 6.868 9.825 1.00 87.88 114 THR A O 1
ATOM 867 N N . GLU A 1 115 ? -8.514 8.401 8.755 1.00 91.06 115 GLU A N 1
ATOM 868 C CA . GLU A 1 115 ? -8.373 7.719 7.472 1.00 91.06 115 GLU A CA 1
ATOM 869 C C . GLU A 1 115 ? -6.892 7.378 7.253 1.00 91.06 115 GLU A C 1
ATOM 871 O O . GLU A 1 115 ? -6.007 8.167 7.600 1.00 91.06 115 GLU A O 1
ATOM 876 N N . ASN A 1 116 ? -6.604 6.199 6.696 1.00 95.06 116 ASN A N 1
ATOM 877 C CA . ASN A 1 116 ? -5.253 5.848 6.260 1.00 95.06 116 ASN A CA 1
ATOM 878 C C . ASN A 1 116 ? -5.120 6.195 4.773 1.00 95.06 116 ASN A C 1
ATOM 880 O O . ASN A 1 116 ? -5.521 5.411 3.911 1.00 95.06 116 ASN A O 1
ATOM 884 N N . THR A 1 117 ? -4.562 7.366 4.475 1.00 94.62 117 THR A N 1
ATOM 885 C CA . THR A 1 117 ? -4.283 7.790 3.100 1.00 94.62 117 THR A CA 1
ATOM 886 C C . THR A 1 117 ? -3.015 7.102 2.613 1.00 94.62 117 THR A C 1
ATOM 888 O O . THR A 1 117 ? -1.940 7.304 3.175 1.00 94.62 117 THR A O 1
ATOM 891 N N . VAL A 1 118 ? -3.142 6.267 1.588 1.00 95.31 118 VAL A N 1
ATOM 892 C CA . VAL A 1 118 ? -2.064 5.467 1.006 1.00 95.31 118 VAL A CA 1
ATOM 893 C C . VAL A 1 118 ? -1.500 6.207 -0.201 1.00 95.31 118 VAL A C 1
ATOM 895 O O . VAL A 1 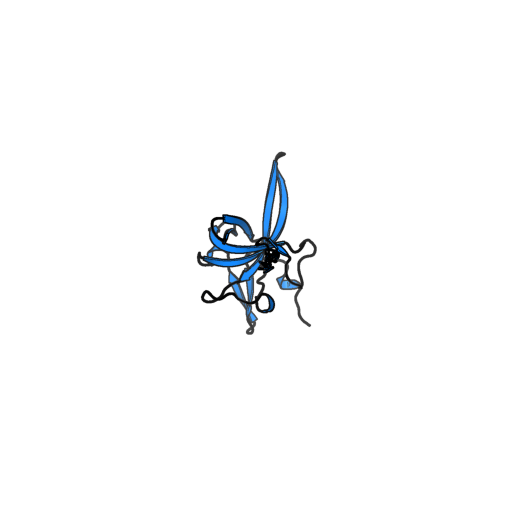118 ? -2.195 6.399 -1.196 1.00 95.31 118 VAL A O 1
ATOM 898 N N . PHE A 1 119 ? -0.233 6.604 -0.114 1.00 93.69 119 PHE A N 1
ATOM 899 C CA . PHE A 1 119 ? 0.453 7.353 -1.174 1.00 93.69 119 PHE A CA 1
ATOM 900 C C . PHE A 1 119 ? 1.407 6.474 -1.990 1.00 93.69 119 PHE A C 1
ATOM 902 O O . PHE A 1 119 ? 1.932 6.925 -3.008 1.00 93.69 119 PHE A O 1
ATOM 909 N N . ALA A 1 120 ? 1.667 5.241 -1.548 1.00 93.94 120 ALA A N 1
ATOM 910 C CA . ALA A 1 120 ? 2.433 4.267 -2.311 1.00 93.94 120 ALA A CA 1
ATOM 911 C C . ALA A 1 120 ? 2.069 2.825 -1.941 1.00 93.94 120 ALA A C 1
ATOM 913 O O . ALA A 1 120 ? 1.686 2.524 -0.805 1.00 93.94 120 ALA A O 1
ATOM 914 N N . LEU A 1 121 ? 2.253 1.928 -2.903 1.00 95.19 121 LEU A N 1
ATOM 915 C CA . LEU A 1 121 ? 2.112 0.486 -2.756 1.00 95.19 121 LEU A CA 1
ATOM 916 C C . LEU A 1 121 ? 3.396 -0.212 -3.192 1.00 95.19 121 LEU A C 1
ATOM 918 O O . LEU A 1 121 ? 4.104 0.254 -4.076 1.00 95.19 121 LEU A O 1
ATOM 922 N N . SER A 1 122 ? 3.679 -1.368 -2.610 1.00 93.81 122 SER A N 1
ATOM 923 C CA . SER A 1 122 ? 4.735 -2.253 -3.087 1.00 93.81 122 SER A CA 1
ATOM 924 C C . SER A 1 122 ? 4.265 -3.699 -3.077 1.00 93.81 122 SER A C 1
ATOM 926 O O . SER A 1 122 ? 3.606 -4.131 -2.132 1.00 93.81 122 SER A O 1
ATOM 928 N N . PHE A 1 123 ? 4.604 -4.455 -4.117 1.00 93.25 123 PHE A N 1
ATOM 929 C CA . PHE A 1 123 ? 4.307 -5.881 -4.178 1.00 93.25 123 PHE A CA 1
ATOM 930 C C . PHE A 1 123 ? 5.262 -6.628 -3.249 1.00 93.25 123 PHE A C 1
ATOM 932 O O . PHE A 1 123 ? 6.483 -6.522 -3.361 1.00 93.25 123 PHE A O 1
ATOM 939 N N . ALA A 1 124 ? 4.699 -7.365 -2.297 1.00 91.25 124 ALA A N 1
ATOM 940 C CA . ALA A 1 124 ? 5.470 -8.132 -1.328 1.00 91.25 124 ALA A CA 1
ATOM 941 C C . ALA A 1 124 ? 5.751 -9.563 -1.807 1.00 91.25 124 ALA A C 1
ATOM 943 O O . ALA A 1 124 ? 6.655 -10.213 -1.271 1.00 91.25 124 ALA A O 1
ATOM 944 N N . GLU A 1 125 ? 4.995 -10.038 -2.799 1.00 91.62 125 GLU A N 1
ATOM 945 C CA . GLU A 1 125 ? 5.102 -11.370 -3.388 1.00 91.62 125 GLU A CA 1
ATOM 946 C C . GLU A 1 125 ? 4.979 -11.322 -4.917 1.00 91.62 125 GLU A C 1
ATOM 948 O O . GLU A 1 125 ? 4.270 -10.479 -5.463 1.00 91.62 125 GLU A O 1
ATOM 953 N N . SER A 1 126 ? 5.660 -12.252 -5.589 1.00 87.62 126 SER A N 1
ATOM 954 C CA . SER A 1 126 ? 5.494 -12.574 -7.011 1.00 87.62 126 SER A CA 1
ATOM 955 C C . SER A 1 126 ? 5.448 -14.089 -7.139 1.00 87.62 126 SER A C 1
ATOM 957 O O . SER A 1 126 ? 6.303 -14.770 -6.572 1.00 87.62 126 SER A O 1
ATOM 959 N N . ASP A 1 127 ? 4.448 -14.624 -7.840 1.00 86.50 127 ASP A N 1
ATOM 960 C CA . ASP A 1 127 ? 4.269 -16.071 -8.048 1.00 86.50 127 ASP A CA 1
ATOM 961 C C . ASP A 1 127 ? 4.293 -16.889 -6.741 1.00 86.50 127 ASP A C 1
ATOM 963 O O . ASP A 1 127 ? 4.920 -17.945 -6.643 1.00 86.50 127 ASP A O 1
ATOM 967 N N . GLY A 1 128 ? 3.663 -16.348 -5.690 1.00 83.06 128 GLY A N 1
ATOM 968 C CA . GLY A 1 128 ? 3.612 -16.954 -4.353 1.00 83.06 128 GLY A CA 1
ATOM 969 C C . GLY A 1 128 ? 4.947 -16.959 -3.597 1.00 83.06 128 GLY A C 1
ATOM 970 O O . GLY A 1 128 ? 5.058 -17.582 -2.541 1.00 83.06 128 GLY A O 1
ATOM 971 N N . LYS A 1 129 ? 5.982 -16.287 -4.116 1.00 88.38 129 LYS A N 1
ATOM 972 C CA . LYS A 1 129 ? 7.282 -16.138 -3.456 1.00 88.38 129 LYS A CA 1
ATOM 973 C C . LYS A 1 129 ? 7.439 -14.734 -2.904 1.00 88.38 129 LYS A C 1
ATOM 975 O O . LYS A 1 129 ? 7.250 -13.746 -3.611 1.00 88.38 129 LYS A O 1
ATOM 980 N N . LYS A 1 130 ? 7.884 -14.650 -1.650 1.00 89.12 130 LYS A N 1
ATOM 981 C CA . LYS A 1 130 ? 8.216 -13.378 -1.008 1.00 89.12 130 LYS A CA 1
ATOM 982 C C . LYS A 1 130 ? 9.349 -12.670 -1.747 1.00 89.12 130 LYS A C 1
ATOM 984 O O . LYS A 1 130 ? 10.436 -13.223 -1.910 1.00 89.12 130 LYS A O 1
ATOM 989 N N . ILE A 1 131 ? 9.107 -11.417 -2.114 1.00 88.19 131 ILE A N 1
ATOM 990 C CA . ILE A 1 131 ? 10.121 -10.516 -2.658 1.00 88.19 131 ILE A CA 1
ATOM 991 C C . ILE A 1 131 ? 10.914 -9.936 -1.473 1.00 88.19 131 ILE A C 1
ATOM 993 O O . ILE A 1 131 ? 10.291 -9.403 -0.541 1.00 88.19 131 ILE A O 1
ATOM 997 N N . PRO A 1 132 ? 12.257 -10.047 -1.458 1.00 87.00 132 PRO A N 1
ATOM 998 C CA . PRO A 1 132 ? 13.107 -9.392 -0.462 1.00 87.00 132 PRO A CA 1
ATOM 999 C C . PRO A 1 132 ? 12.888 -7.878 -0.435 1.00 87.00 132 PRO A C 1
ATOM 1001 O O . PRO A 1 132 ? 12.719 -7.275 -1.490 1.00 87.00 132 PRO A O 1
ATOM 1004 N N . ASP A 1 133 ? 12.887 -7.271 0.753 1.00 82.50 133 ASP A N 1
ATOM 1005 C CA . ASP A 1 133 ? 12.517 -5.859 0.937 1.00 82.50 133 ASP A CA 1
ATOM 1006 C C . ASP A 1 133 ? 13.398 -4.896 0.112 1.00 82.50 133 ASP A C 1
ATOM 1008 O O . ASP A 1 133 ? 12.896 -3.903 -0.402 1.00 82.50 133 ASP A O 1
ATOM 1012 N N . ASP A 1 134 ? 14.677 -5.222 -0.089 1.00 81.19 134 ASP A N 1
ATOM 1013 C CA . ASP A 1 134 ? 15.652 -4.475 -0.902 1.00 81.19 134 ASP A CA 1
ATOM 1014 C C . ASP A 1 134 ? 15.415 -4.573 -2.419 1.00 81.19 134 ASP A C 1
ATOM 1016 O O . ASP A 1 134 ? 15.956 -3.783 -3.190 1.00 81.19 134 ASP A O 1
ATOM 1020 N N . LYS A 1 135 ? 14.604 -5.540 -2.857 1.00 85.06 135 LYS A N 1
ATOM 1021 C CA . LYS A 1 135 ? 14.271 -5.785 -4.270 1.00 85.06 135 LYS A CA 1
ATOM 1022 C C . LYS A 1 135 ? 12.853 -5.363 -4.630 1.00 85.06 135 LYS A C 1
ATOM 1024 O O . LYS A 1 135 ? 12.437 -5.504 -5.779 1.00 85.06 135 LYS A O 1
ATOM 1029 N N . ARG A 1 136 ? 12.090 -4.899 -3.645 1.00 87.38 136 ARG A N 1
ATOM 1030 C CA . ARG A 1 136 ? 10.718 -4.449 -3.832 1.00 87.38 136 ARG A CA 1
ATOM 1031 C C . ARG A 1 136 ? 10.700 -3.106 -4.541 1.00 87.38 136 ARG A C 1
ATOM 1033 O O . ARG A 1 136 ? 11.408 -2.178 -4.164 1.00 87.38 136 ARG A O 1
ATOM 1040 N N . ILE A 1 137 ? 9.847 -3.001 -5.551 1.00 86.75 137 ILE A N 1
ATOM 1041 C CA . ILE A 1 137 ? 9.578 -1.732 -6.223 1.00 86.75 137 ILE A CA 1
ATOM 1042 C C . ILE A 1 137 ? 8.430 -1.050 -5.483 1.00 86.75 137 ILE A C 1
ATOM 1044 O O . ILE A 1 137 ? 7.390 -1.667 -5.231 1.00 86.75 137 ILE A O 1
ATOM 1048 N N . THR A 1 138 ? 8.631 0.215 -5.131 1.00 90.06 138 THR A N 1
ATOM 1049 C CA . THR A 1 138 ? 7.583 1.082 -4.592 1.00 90.06 138 THR A CA 1
ATOM 1050 C C . THR A 1 138 ? 6.941 1.847 -5.738 1.00 90.06 138 THR A C 1
ATOM 1052 O O . THR A 1 138 ? 7.617 2.521 -6.512 1.00 90.06 138 THR A O 1
ATOM 1055 N N . VAL A 1 139 ? 5.625 1.727 -5.838 1.00 91.75 139 VAL A N 1
ATOM 1056 C CA . VAL A 1 139 ? 4.785 2.378 -6.835 1.00 91.75 139 VAL A CA 1
ATOM 1057 C C . VAL A 1 139 ? 4.039 3.504 -6.161 1.00 91.75 139 VAL A C 1
ATOM 1059 O O . VAL A 1 139 ? 3.326 3.277 -5.184 1.00 91.75 139 VAL A O 1
ATOM 1062 N N . PHE A 1 140 ? 4.184 4.711 -6.682 1.00 91.50 140 PHE A N 1
ATOM 1063 C CA . PHE A 1 140 ? 3.565 5.875 -6.078 1.00 91.50 140 PHE A CA 1
ATOM 1064 C C . PHE A 1 140 ? 2.152 6.093 -6.597 1.00 91.50 140 PHE A C 1
ATOM 1066 O O . PHE A 1 140 ? 1.859 5.917 -7.777 1.00 91.50 140 PHE A O 1
ATOM 1073 N N . CYS A 1 141 ? 1.290 6.483 -5.671 1.00 91.69 141 CYS A N 1
ATOM 1074 C CA . CYS A 1 141 ? -0.144 6.658 -5.822 1.00 91.69 141 CYS A CA 1
ATOM 1075 C C . CYS A 1 141 ? -0.530 8.074 -5.383 1.00 91.69 141 CYS A C 1
ATOM 1077 O O . CYS A 1 141 ? -1.513 8.254 -4.674 1.00 91.69 141 CYS A O 1
ATOM 1079 N N . SER A 1 142 ? 0.288 9.066 -5.752 1.00 85.00 142 SER A N 1
ATOM 1080 C CA . SER A 1 142 ? 0.080 10.488 -5.464 1.00 85.00 142 SER A CA 1
ATOM 1081 C C . SER A 1 142 ? 0.219 11.326 -6.735 1.00 85.00 142 SER A C 1
ATOM 1083 O O . SER A 1 142 ? 0.997 11.009 -7.640 1.00 85.00 142 SER A O 1
ATOM 1085 N N . LYS A 1 143 ? -0.531 12.432 -6.807 1.00 70.88 143 LYS A N 1
ATOM 1086 C CA . LYS A 1 143 ? -0.559 13.303 -7.996 1.00 70.88 143 LYS A CA 1
ATOM 1087 C C . LYS A 1 143 ? 0.726 14.123 -8.168 1.00 70.88 143 LYS A C 1
ATOM 1089 O O . LYS A 1 143 ? 1.110 14.426 -9.295 1.00 70.88 143 LYS A O 1
ATOM 1094 N N . GLU A 1 144 ? 1.405 14.469 -7.073 1.00 63.47 144 GLU A N 1
ATOM 1095 C CA . GLU A 1 144 ? 2.545 15.401 -7.085 1.00 63.47 144 GLU A CA 1
ATOM 1096 C C . GLU A 1 144 ? 3.894 14.762 -7.453 1.00 63.47 144 GLU A C 1
ATOM 1098 O O . GLU A 1 144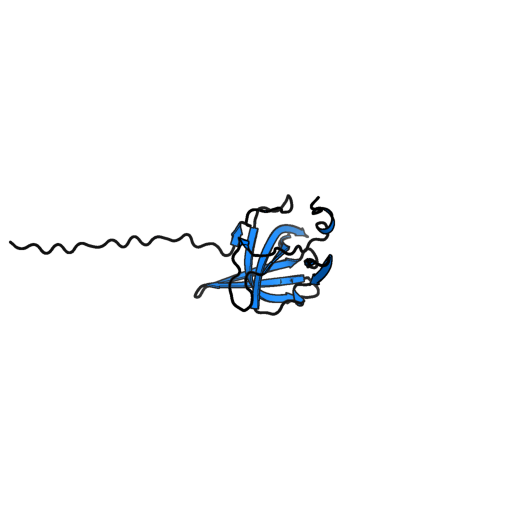 ? 4.813 15.458 -7.891 1.00 63.47 144 GLU A O 1
ATOM 1103 N N . GLN A 1 145 ? 4.053 13.444 -7.317 1.00 53.47 145 GLN A N 1
ATOM 1104 C CA . GLN A 1 145 ? 5.381 12.831 -7.426 1.00 53.47 145 GLN A CA 1
ATOM 1105 C C . GLN A 1 145 ? 5.896 12.614 -8.850 1.00 53.47 145 GLN A C 1
ATOM 1107 O O . GLN A 1 145 ? 7.101 12.440 -9.037 1.00 53.47 145 GLN A O 1
ATOM 1112 N N . SER A 1 146 ? 5.041 12.731 -9.870 1.00 47.44 146 SER A N 1
ATOM 1113 C CA . SER A 1 146 ? 5.502 12.716 -11.267 1.00 47.44 146 SER A CA 1
ATOM 1114 C C . SER A 1 146 ? 6.428 13.898 -11.619 1.00 47.44 146 SER A C 1
ATOM 1116 O O . SER A 1 146 ? 7.100 13.851 -12.649 1.00 47.44 146 SER A O 1
ATOM 1118 N N . LEU A 1 147 ? 6.517 14.926 -10.758 1.00 43.28 147 LEU A N 1
ATOM 1119 C CA . LEU A 1 147 ? 7.290 16.150 -11.002 1.00 43.28 147 LEU A CA 1
ATOM 1120 C C . LEU A 1 147 ? 8.613 16.260 -10.224 1.00 43.28 147 LEU A C 1
ATOM 1122 O O . LEU A 1 147 ? 9.455 17.066 -10.615 1.00 43.28 147 LEU A O 1
ATOM 1126 N N . ARG A 1 148 ? 8.831 15.495 -9.140 1.00 43.53 148 ARG A N 1
ATOM 1127 C CA . ARG A 1 148 ? 9.990 15.712 -8.240 1.00 43.53 148 ARG A CA 1
ATOM 1128 C C . ARG A 1 148 ? 11.132 14.704 -8.347 1.00 43.53 148 ARG A C 1
ATOM 1130 O O . ARG A 1 148 ? 12.216 14.994 -7.856 1.00 43.53 148 ARG A O 1
ATOM 1137 N N . PHE A 1 149 ? 10.949 13.584 -9.040 1.00 44.19 149 PHE A N 1
ATOM 1138 C CA . PHE A 1 149 ? 12.017 12.601 -9.250 1.00 44.19 149 PHE A CA 1
ATOM 1139 C C . PHE A 1 149 ? 12.542 12.656 -10.689 1.00 44.19 149 PHE A C 1
ATOM 1141 O O . PHE A 1 149 ? 12.435 11.699 -11.451 1.00 44.19 149 PHE A O 1
ATOM 1148 N N . LYS A 1 150 ? 13.115 13.804 -11.075 1.00 30.05 150 LYS A N 1
ATOM 1149 C CA . LYS A 1 150 ? 14.117 13.823 -12.147 1.00 30.05 150 LYS A CA 1
ATOM 1150 C C . LYS A 1 150 ? 15.438 13.381 -11.527 1.00 30.05 150 LYS A C 1
ATOM 1152 O O . LYS A 1 150 ? 16.047 14.136 -10.776 1.00 30.05 150 LYS A O 1
ATOM 1157 N N . VAL A 1 151 ? 15.852 12.157 -11.833 1.00 33.69 151 VAL A N 1
ATOM 1158 C CA . VAL A 1 151 ? 17.262 11.773 -11.733 1.00 33.69 151 VAL A CA 1
ATOM 1159 C C . VAL A 1 151 ? 17.979 12.586 -12.815 1.00 33.69 151 VAL A C 1
ATOM 1161 O O . VAL A 1 151 ? 17.687 12.397 -13.997 1.00 33.69 151 VAL A O 1
ATOM 1164 N N . TYR A 1 152 ? 18.790 13.562 -12.405 1.00 35.28 152 TYR A N 1
ATOM 1165 C CA . TYR A 1 152 ? 19.820 14.152 -13.264 1.00 35.28 152 TYR A CA 1
ATOM 1166 C C . TYR A 1 152 ? 21.056 13.258 -13.230 1.00 35.28 152 TYR A C 1
ATOM 1168 O O . TYR A 1 152 ? 21.349 12.730 -12.131 1.00 35.28 152 TYR A O 1
#

Sequence (152 aa):
MLKCCAISLIVCILSLPLKAQKGTAPAGYYPENYYGAIFTGALESAASETQEFTLVFTKGQKSERFVGRLESACAWKDKAGTLHVFNVSDLSKGTVLTAFYIKVTKKSDGQKSTENTVFALSFAESDGKKIPDDKRITVFCSKEQSLRFKVY

Radius of gyration: 21.01 Å; chains: 1; bounding box: 48×60×69 Å

Secondary structure (DSSP, 8-state):
--------------------SEEEPPSS---TT---EEEEEEEEEEETTTTEEEEEEEETTEEEEEEEEESS-EEEE-TT--EEEE-GGGSPTT-EEEEEEEEEEEEETTEEEEEEEEEEEEE-EETTEEPPGGGPPEEE--SSGGGT----

Foldseek 3Di:
DDDDDPPDPPPPPPPDPPQDQFHAADDDDDDPQFPRTKHKAFWADADPPQLWTWGWDDDPPDIDIDIAHEQAWWWDADPVRDIDTHGPVVDDGRFIKMFRWDWDWDDDPNDIDTHTYTQWMWGQDDPNDGDPSVRIDIIGRHPPVVPPPDPD

pLDDT: mean 80.87, std 18.45, range [30.05, 97.44]